Protein AF-A0A7X3KY46-F1 (afdb_monomer)

Solvent-accessible surface area (backbone atoms only — not comparable to full-atom values): 7165 Å² total; per-residue (Å²): 119,100,71,71,54,72,70,61,42,51,42,29,76,70,69,77,39,93,78,88,80,87,80,80,73,66,88,93,69,75,84,81,89,80,84,90,76,77,97,46,72,65,63,52,47,51,56,50,50,61,37,49,76,70,75,50,84,84,89,83,88,75,96,50,76,89,50,48,66,58,50,52,51,52,49,43,74,76,39,71,88,64,89,82,85,88,79,62,92,89,52,58,68,70,60,44,49,51,53,53,58,74,70,104

Radius of gyration: 18.98 Å; Cα contacts (8 Å, |Δi|>4): 33; chains: 1; bounding box: 44×39×41 Å

Sequence (104 aa):
TATPIPRTLQFSLMGARDLSVISTPPPNRYPIQTEVHTFSEEVIADAINFEMSRNGQVFLVNNRIANLPELKAMILRHIPDCRIAIGHGQMEPAELEQIIFGFV

Secondary structure (DSSP, 8-state):
--S--HHHHHHHHTTSS-------PPTT-PPPP-------HHHHHHHHHHHHTTT-------S-GGGHHHHHHHHHHH-TT-------TTS-HHHHHHHHHHH-

pLDDT: mean 87.45, std 12.75, range [54.34, 96.81]

Structure (mmCIF, N/CA/C/O backbone):
data_AF-A0A7X3KY46-F1
#
_entry.id   AF-A0A7X3KY46-F1
#
loop_
_atom_site.group_PDB
_atom_site.id
_atom_site.type_symbol
_atom_site.label_atom_id
_atom_site.label_alt_id
_atom_site.label_comp_id
_atom_site.label_asym_id
_atom_site.label_entity_id
_atom_site.label_seq_id
_atom_site.pdbx_PDB_ins_code
_atom_site.Cartn_x
_atom_site.Cartn_y
_atom_site.Cartn_z
_atom_site.occupancy
_atom_site.B_iso_or_equiv
_atom_site.auth_seq_id
_atom_site.auth_comp_id
_atom_site.auth_asym_id
_atom_site.auth_atom_id
_atom_site.pdbx_PDB_model_num
ATOM 1 N N . THR A 1 1 ? 19.349 -7.342 -11.318 1.00 54.34 1 THR A N 1
ATOM 2 C CA . THR A 1 1 ? 18.316 -6.380 -10.869 1.00 54.34 1 THR A CA 1
ATOM 3 C C . THR A 1 1 ? 16.973 -7.087 -10.879 1.00 54.34 1 THR A C 1
ATOM 5 O O . THR A 1 1 ? 16.845 -8.043 -11.632 1.00 54.34 1 THR A O 1
ATOM 8 N N . ALA A 1 2 ? 15.997 -6.676 -10.059 1.00 65.81 2 ALA A N 1
ATOM 9 C CA . ALA A 1 2 ? 14.688 -7.349 -10.015 1.00 65.81 2 ALA A CA 1
ATOM 10 C C . ALA A 1 2 ? 13.906 -7.194 -11.334 1.00 65.81 2 ALA A C 1
ATOM 12 O O . ALA A 1 2 ? 13.310 -8.151 -11.815 1.00 65.81 2 ALA A O 1
ATOM 13 N N . THR A 1 3 ? 14.015 -6.021 -11.964 1.00 73.81 3 THR A N 1
ATOM 14 C CA . THR A 1 3 ? 13.537 -5.768 -13.328 1.00 73.81 3 THR A CA 1
ATOM 15 C C . THR A 1 3 ? 14.706 -5.220 -14.151 1.00 73.81 3 THR A C 1
ATOM 17 O O . THR A 1 3 ? 15.310 -4.216 -13.758 1.00 73.81 3 THR A O 1
ATOM 20 N N . PRO A 1 4 ? 15.117 -5.868 -15.251 1.00 66.31 4 PRO A N 1
ATOM 21 C CA . PRO A 1 4 ? 16.115 -5.301 -16.151 1.00 66.31 4 PRO A CA 1
ATOM 22 C C . PRO A 1 4 ? 15.496 -4.142 -16.950 1.00 66.31 4 PRO A C 1
ATOM 24 O O . PRO A 1 4 ? 14.372 -4.236 -17.435 1.00 66.31 4 PRO A O 1
ATOM 27 N N . ILE A 1 5 ? 16.227 -3.034 -17.101 1.00 76.62 5 ILE A N 1
ATOM 28 C CA . ILE A 1 5 ? 15.778 -1.880 -17.899 1.00 76.62 5 ILE A CA 1
ATOM 29 C C . ILE A 1 5 ? 15.674 -2.323 -19.372 1.00 76.62 5 ILE A C 1
ATOM 31 O O . ILE A 1 5 ? 16.594 -3.008 -19.834 1.00 76.62 5 ILE A O 1
ATOM 35 N N . PRO A 1 6 ? 14.642 -1.922 -20.147 1.00 69.38 6 PRO A N 1
ATOM 36 C CA . PRO A 1 6 ? 14.372 -2.477 -21.482 1.00 69.38 6 PRO A CA 1
ATOM 37 C C . PRO A 1 6 ? 15.579 -2.477 -22.430 1.00 69.38 6 PRO A C 1
ATOM 39 O O . PRO A 1 6 ? 15.864 -3.472 -23.092 1.00 69.38 6 PRO A O 1
ATOM 42 N N . ARG A 1 7 ? 16.369 -1.397 -22.426 1.00 68.94 7 ARG A N 1
ATOM 43 C CA . ARG A 1 7 ? 17.587 -1.295 -23.243 1.00 68.94 7 ARG A CA 1
ATOM 44 C C . ARG A 1 7 ? 18.713 -2.212 -22.746 1.00 68.94 7 ARG A C 1
ATOM 46 O O . ARG A 1 7 ? 19.423 -2.798 -23.554 1.00 68.94 7 ARG A O 1
ATOM 53 N N . THR A 1 8 ? 18.871 -2.375 -21.430 1.00 61.09 8 THR A N 1
ATOM 54 C CA . THR A 1 8 ? 19.862 -3.307 -20.856 1.00 61.09 8 THR A CA 1
ATOM 55 C C . THR A 1 8 ? 19.467 -4.771 -21.054 1.00 61.09 8 THR A C 1
ATOM 57 O O . THR A 1 8 ? 20.346 -5.607 -21.246 1.00 61.09 8 THR A O 1
ATOM 60 N N . LEU A 1 9 ? 18.162 -5.071 -21.087 1.00 66.62 9 LEU A N 1
ATOM 61 C CA . LEU A 1 9 ? 17.639 -6.385 -21.459 1.00 66.62 9 LEU A CA 1
ATOM 62 C C . LEU A 1 9 ? 17.957 -6.689 -22.928 1.00 66.62 9 LEU A C 1
ATOM 64 O O . LEU A 1 9 ? 18.508 -7.744 -23.212 1.00 66.62 9 LEU A O 1
ATOM 68 N N . GLN A 1 10 ? 17.706 -5.746 -23.843 1.00 66.38 10 GLN A N 1
ATOM 69 C CA . GLN A 1 10 ? 18.015 -5.905 -25.268 1.00 66.38 10 GLN A CA 1
ATOM 70 C C . GLN A 1 10 ? 19.509 -6.159 -25.524 1.00 66.38 10 GLN A C 1
ATOM 72 O O . GLN A 1 10 ? 19.847 -7.101 -26.233 1.00 66.38 10 GLN A O 1
ATOM 77 N N . PHE A 1 11 ? 20.408 -5.374 -24.915 1.00 59.06 11 PHE A N 1
ATOM 78 C CA . PHE A 1 11 ? 21.858 -5.593 -25.042 1.00 59.06 11 PHE A CA 1
ATOM 79 C C . PHE A 1 11 ? 22.294 -6.965 -24.529 1.00 59.06 11 PHE A C 1
ATOM 81 O O . PHE A 1 11 ? 23.170 -7.599 -25.113 1.00 59.06 11 PHE A O 1
ATOM 88 N N . SER A 1 12 ? 21.667 -7.436 -23.456 1.00 59.66 12 SER A N 1
ATOM 89 C CA . SER A 1 12 ? 21.977 -8.748 -22.902 1.00 59.66 12 SER A CA 1
ATOM 90 C C . SER A 1 12 ? 21.416 -9.890 -23.763 1.00 59.66 12 SER A C 1
ATOM 92 O O . SER A 1 12 ? 22.097 -10.884 -23.979 1.00 59.66 12 SER A O 1
ATOM 94 N N . LEU A 1 13 ? 20.218 -9.726 -24.340 1.00 66.38 13 LEU A N 1
ATOM 95 C CA . LEU A 1 13 ? 19.618 -10.676 -25.290 1.00 66.38 13 LEU A CA 1
ATOM 96 C C . LEU A 1 13 ? 20.386 -10.754 -26.619 1.00 66.38 13 LEU A C 1
ATOM 98 O O . LEU A 1 13 ? 20.364 -11.787 -27.278 1.00 66.38 13 LEU A O 1
ATOM 102 N N . MET A 1 14 ? 21.090 -9.684 -26.999 1.00 71.88 14 MET A N 1
ATOM 103 C CA . MET A 1 14 ? 22.013 -9.663 -28.141 1.00 71.88 14 MET A CA 1
ATOM 104 C C . MET A 1 14 ? 23.388 -10.283 -27.818 1.00 71.88 14 MET A C 1
ATOM 106 O O . MET A 1 14 ? 24.293 -10.208 -28.645 1.00 71.88 14 MET A O 1
ATOM 110 N N . GLY A 1 15 ? 23.566 -10.871 -26.627 1.00 60.91 15 GLY A N 1
ATOM 111 C CA . GLY A 1 15 ? 24.809 -11.527 -26.209 1.00 60.91 15 GLY A CA 1
ATOM 112 C C . GLY A 1 15 ? 25.932 -10.570 -25.798 1.00 60.91 15 GLY A C 1
ATOM 113 O O . GLY A 1 15 ? 27.060 -11.007 -25.605 1.00 60.91 15 GLY A O 1
ATOM 114 N N . ALA A 1 16 ? 25.656 -9.268 -25.652 1.00 58.50 16 ALA A N 1
ATOM 115 C CA . ALA A 1 16 ? 26.669 -8.278 -25.271 1.00 58.50 16 ALA A CA 1
ATOM 116 C C . ALA A 1 16 ? 26.901 -8.195 -23.748 1.00 58.50 16 ALA A C 1
ATOM 118 O O . ALA A 1 16 ? 27.840 -7.531 -23.306 1.00 58.50 16 ALA A O 1
ATOM 119 N N . ARG A 1 17 ? 26.042 -8.832 -22.937 1.00 58.28 17 ARG A N 1
ATOM 120 C CA . ARG A 1 17 ? 26.186 -8.963 -21.478 1.00 58.28 17 ARG A CA 1
ATOM 121 C C . ARG A 1 17 ? 25.584 -10.274 -20.981 1.00 58.28 17 ARG A C 1
ATOM 123 O O . ARG A 1 17 ? 24.450 -10.590 -21.332 1.00 58.28 17 ARG A O 1
ATOM 130 N N . ASP A 1 18 ? 26.310 -10.964 -20.103 1.00 58.41 18 ASP A N 1
ATOM 131 C CA . ASP A 1 18 ? 25.813 -12.157 -19.419 1.00 58.41 18 ASP A CA 1
ATOM 132 C C . ASP A 1 18 ? 24.649 -11.813 -18.481 1.00 58.41 18 ASP A C 1
ATOM 134 O O . ASP A 1 18 ? 24.741 -10.929 -17.623 1.00 58.41 18 ASP A O 1
ATOM 138 N N . LEU A 1 19 ? 23.545 -12.543 -18.636 1.00 62.47 19 LEU A N 1
ATOM 139 C CA . LEU A 1 19 ? 22.403 -12.527 -17.729 1.00 62.47 19 LEU A CA 1
ATOM 140 C C . LEU A 1 19 ? 22.349 -13.855 -16.986 1.00 62.47 19 LEU A C 1
ATOM 142 O O . LEU A 1 19 ? 22.069 -14.893 -17.577 1.00 62.47 19 LEU A O 1
ATOM 146 N N . SER A 1 20 ? 22.538 -13.807 -15.672 1.00 60.81 20 SER A N 1
ATOM 147 C CA . SER A 1 20 ? 22.103 -14.890 -14.795 1.00 60.81 20 SER A CA 1
ATOM 148 C C . SER A 1 20 ? 20.714 -14.546 -14.268 1.00 60.81 20 SER A C 1
ATOM 150 O O . SER A 1 20 ? 20.536 -13.540 -13.573 1.00 60.81 20 SER A O 1
ATOM 152 N N . VAL A 1 21 ? 19.718 -15.348 -14.645 1.00 66.88 21 VAL A N 1
ATOM 153 C CA . VAL A 1 21 ? 18.340 -15.219 -14.162 1.00 66.88 21 VAL A CA 1
ATOM 154 C C . VAL A 1 21 ? 18.078 -16.360 -13.190 1.00 66.88 21 VAL A C 1
ATOM 156 O O . VAL A 1 21 ? 18.071 -17.526 -13.574 1.00 66.88 21 VAL A O 1
ATOM 159 N N . ILE A 1 22 ? 17.844 -16.025 -11.923 1.00 69.50 22 ILE A N 1
ATOM 160 C CA . ILE A 1 22 ? 17.340 -16.982 -10.936 1.00 69.50 22 ILE A CA 1
ATOM 161 C C . ILE A 1 22 ? 15.812 -16.911 -10.996 1.00 69.50 22 ILE A C 1
ATOM 163 O O . ILE A 1 22 ? 15.212 -15.971 -10.482 1.00 69.50 22 ILE A O 1
ATOM 167 N N . SER A 1 23 ? 15.189 -17.875 -11.676 1.00 71.75 23 SER A N 1
ATOM 168 C CA . SER A 1 23 ? 13.731 -17.912 -11.887 1.00 71.75 23 SER A CA 1
ATOM 169 C C . SER A 1 23 ? 12.975 -18.743 -10.852 1.00 71.75 23 SER A C 1
ATOM 171 O O . SER A 1 23 ? 11.751 -18.663 -10.794 1.00 71.75 23 SER A O 1
ATOM 173 N N . THR A 1 24 ? 13.675 -19.550 -10.050 1.00 81.31 24 THR A N 1
ATOM 174 C CA . THR A 1 24 ? 13.041 -20.452 -9.085 1.00 81.31 24 THR A CA 1
ATOM 175 C C . THR A 1 24 ? 12.5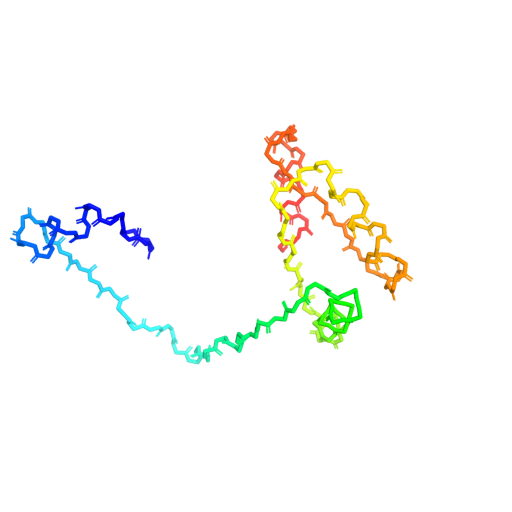19 -19.652 -7.890 1.00 81.31 24 THR A C 1
ATOM 177 O O . THR A 1 24 ? 13.325 -19.066 -7.161 1.00 81.31 24 THR A O 1
ATOM 180 N N . PRO A 1 25 ? 11.194 -19.598 -7.663 1.00 79.38 25 PRO A N 1
ATOM 181 C CA . PRO A 1 25 ? 10.659 -18.969 -6.467 1.00 79.38 25 PRO A CA 1
ATOM 182 C C . PRO A 1 25 ? 11.023 -19.799 -5.222 1.00 79.38 25 PRO A C 1
ATOM 184 O O . PRO A 1 25 ? 11.277 -21.001 -5.333 1.00 79.38 25 PRO A O 1
ATOM 187 N N . PRO A 1 26 ? 11.013 -19.194 -4.023 1.00 84.69 26 PRO A N 1
ATOM 188 C CA . PRO A 1 26 ? 11.113 -19.940 -2.775 1.00 84.69 26 PRO A CA 1
ATOM 189 C C . PRO A 1 26 ? 10.045 -21.045 -2.691 1.00 84.69 26 PRO A C 1
ATOM 191 O O . PRO A 1 26 ? 8.944 -20.870 -3.231 1.00 84.69 26 PRO A O 1
ATOM 194 N N . PRO A 1 27 ? 10.331 -22.166 -2.005 1.00 80.75 27 PRO A N 1
ATOM 195 C CA . PRO A 1 27 ? 9.332 -23.205 -1.781 1.00 80.75 27 PRO A CA 1
ATOM 196 C C . PRO A 1 27 ? 8.102 -22.621 -1.066 1.00 80.75 27 PRO A C 1
ATOM 198 O O . PRO A 1 27 ? 8.223 -21.697 -0.264 1.00 80.75 27 PRO A O 1
ATOM 201 N N . ASN A 1 28 ? 6.918 -23.166 -1.356 1.00 84.06 28 ASN A N 1
ATOM 202 C CA . ASN A 1 28 ? 5.622 -22.736 -0.806 1.00 84.06 28 ASN A CA 1
ATOM 203 C C . ASN A 1 28 ? 5.151 -21.321 -1.204 1.00 84.06 28 ASN A C 1
ATOM 205 O O . ASN A 1 28 ? 4.236 -20.784 -0.581 1.00 84.06 28 ASN A O 1
ATOM 209 N N . ARG A 1 29 ? 5.717 -20.714 -2.257 1.00 87.81 29 ARG A N 1
ATOM 210 C CA . ARG A 1 29 ? 5.184 -19.470 -2.830 1.00 87.81 29 ARG A CA 1
ATOM 211 C C . ARG A 1 29 ? 4.060 -19.762 -3.827 1.00 87.81 29 ARG A C 1
ATOM 213 O O . ARG A 1 29 ? 4.315 -20.276 -4.914 1.00 87.81 29 ARG A O 1
ATOM 220 N N . TYR A 1 30 ? 2.838 -19.368 -3.483 1.00 86.88 30 TYR A N 1
ATOM 221 C CA . TYR A 1 30 ? 1.702 -19.361 -4.407 1.00 86.88 30 TYR A CA 1
ATOM 222 C C . TYR A 1 30 ? 1.677 -18.064 -5.235 1.00 86.88 30 TYR A C 1
ATOM 224 O O . TYR A 1 30 ? 2.176 -17.031 -4.773 1.00 86.88 30 TYR A O 1
ATOM 232 N N . PRO A 1 31 ? 1.139 -18.092 -6.468 1.00 88.25 31 PRO A N 1
ATOM 233 C CA . PRO A 1 31 ? 0.939 -16.878 -7.251 1.00 88.25 31 PRO A CA 1
ATOM 234 C C . PRO A 1 31 ? -0.042 -15.929 -6.550 1.00 88.25 31 PRO A C 1
ATOM 236 O O . PRO A 1 31 ? -0.973 -16.365 -5.876 1.00 88.25 31 PRO A O 1
ATOM 239 N N . ILE A 1 32 ? 0.164 -14.624 -6.730 1.00 90.69 32 ILE A N 1
ATOM 240 C CA . ILE A 1 32 ? -0.740 -13.594 -6.209 1.00 90.69 32 ILE A CA 1
ATOM 241 C C . ILE A 1 32 ? -1.974 -13.533 -7.116 1.00 90.69 32 ILE A C 1
ATOM 243 O O . ILE A 1 32 ? -1.839 -13.385 -8.333 1.00 90.69 32 ILE A O 1
ATOM 247 N N . GLN A 1 33 ? -3.169 -13.610 -6.531 1.00 92.62 33 GLN A N 1
ATOM 248 C CA . GLN A 1 33 ? -4.415 -13.346 -7.248 1.00 92.62 33 GLN A CA 1
ATOM 249 C C .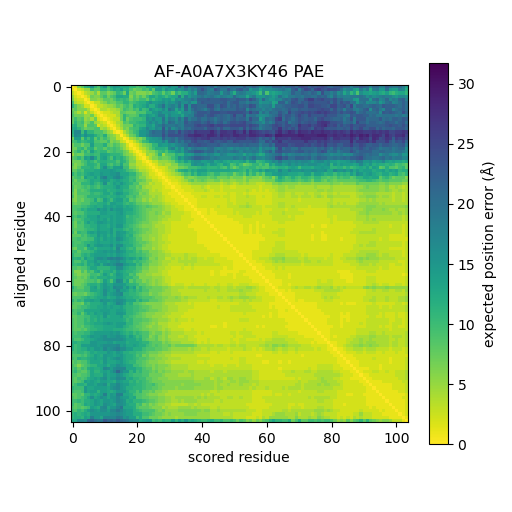 GLN A 1 33 ? -4.490 -11.854 -7.590 1.00 92.62 33 GLN A C 1
ATOM 251 O O . GLN A 1 33 ? -4.441 -11.006 -6.705 1.00 92.62 33 GLN A O 1
ATOM 256 N N . THR A 1 34 ? -4.552 -11.540 -8.884 1.00 95.00 34 THR A N 1
ATOM 257 C CA . THR A 1 34 ? -4.590 -10.162 -9.390 1.00 95.00 34 THR A CA 1
ATOM 258 C C . THR A 1 34 ? -5.923 -9.916 -10.071 1.00 95.00 34 THR A C 1
ATOM 260 O O . THR A 1 34 ? -6.309 -10.674 -10.959 1.00 95.00 34 THR A O 1
ATOM 263 N N . GLU A 1 35 ? -6.593 -8.838 -9.684 1.00 94.44 35 GLU A N 1
ATOM 264 C CA . GLU A 1 35 ? -7.880 -8.434 -10.241 1.00 94.44 35 GLU A CA 1
ATOM 265 C C . GLU A 1 35 ? -7.814 -6.990 -10.736 1.00 94.44 35 GLU A C 1
ATOM 267 O O . GLU A 1 35 ? -7.051 -6.173 -10.216 1.00 94.44 35 GLU A O 1
ATOM 272 N N . VAL A 1 36 ? -8.606 -6.681 -11.762 1.00 96.12 36 VAL A N 1
ATOM 273 C CA . VAL A 1 36 ? -8.683 -5.342 -12.351 1.00 96.12 36 VAL A CA 1
ATOM 274 C C . VAL A 1 36 ? -10.113 -4.852 -12.223 1.00 96.12 36 VAL A C 1
ATOM 276 O O . VAL A 1 36 ? -11.023 -5.418 -12.822 1.00 96.12 36 VAL A O 1
ATOM 279 N N . HIS A 1 37 ? -10.282 -3.775 -11.466 1.00 95.56 37 HIS A N 1
ATOM 280 C CA . HIS A 1 37 ? -11.570 -3.148 -11.198 1.00 95.56 37 HIS A CA 1
ATOM 281 C C . HIS A 1 37 ? -11.518 -1.669 -11.574 1.00 95.56 37 HIS A C 1
ATOM 283 O O . HIS A 1 37 ? -10.456 -1.041 -11.553 1.00 95.56 37 HIS A O 1
ATOM 289 N N . THR A 1 38 ? -12.671 -1.088 -11.901 1.00 96.31 38 THR A N 1
ATOM 290 C CA . THR A 1 38 ? -12.814 0.372 -11.896 1.00 96.31 38 THR A CA 1
ATOM 291 C C . THR A 1 38 ? -12.744 0.884 -10.461 1.00 96.31 38 THR A C 1
ATOM 293 O O . THR A 1 38 ? -13.047 0.148 -9.524 1.00 96.31 38 THR A O 1
ATOM 296 N N . PHE A 1 39 ? -12.377 2.153 -10.275 1.00 93.81 39 PHE A N 1
ATOM 297 C CA . PHE A 1 39 ? -12.362 2.745 -8.940 1.00 93.81 39 PHE A CA 1
ATOM 298 C C . PHE A 1 39 ? -13.753 2.653 -8.295 1.00 93.81 39 PHE A C 1
ATOM 300 O O . PHE A 1 39 ? -14.725 3.181 -8.832 1.00 93.81 39 PHE A O 1
ATOM 307 N N . SER A 1 40 ? -13.827 1.974 -7.153 1.00 95.88 40 SER A N 1
ATOM 308 C CA . SER A 1 40 ? -15.027 1.823 -6.337 1.00 95.88 40 SER A CA 1
ATOM 309 C C . SER A 1 40 ? -14.612 1.805 -4.872 1.00 95.88 40 SER A C 1
ATOM 311 O O . SER A 1 40 ? -13.761 1.004 -4.483 1.00 95.88 40 SER A O 1
ATOM 313 N N . GLU A 1 41 ? -15.199 2.694 -4.067 1.00 95.19 41 GLU A N 1
ATOM 314 C CA . GLU A 1 41 ? -14.923 2.748 -2.627 1.00 95.19 41 GLU A CA 1
ATOM 315 C C . GLU A 1 41 ? -15.327 1.439 -1.933 1.00 95.19 41 GLU A C 1
ATOM 317 O O . GLU A 1 41 ? -14.600 0.972 -1.063 1.00 95.19 41 GLU A O 1
ATOM 322 N N . GLU A 1 42 ? -16.425 0.812 -2.370 1.00 95.50 42 GLU A N 1
ATOM 323 C CA . GLU A 1 42 ? -16.927 -0.456 -1.822 1.00 95.50 42 GLU A CA 1
ATOM 324 C C . GLU A 1 42 ? -15.926 -1.596 -2.041 1.00 95.50 42 GLU A C 1
ATOM 326 O O . GLU A 1 42 ? -15.546 -2.278 -1.096 1.00 95.50 42 GLU A O 1
ATOM 331 N N . VAL A 1 43 ? -15.404 -1.739 -3.267 1.00 96.38 43 VAL A N 1
ATOM 332 C CA . VAL A 1 43 ? -14.416 -2.785 -3.597 1.00 96.38 43 VAL A CA 1
ATOM 333 C C . VAL A 1 43 ? -13.127 -2.600 -2.794 1.00 96.38 43 VAL A C 1
ATOM 335 O O . VAL A 1 43 ? -12.537 -3.569 -2.319 1.00 96.38 43 VAL A O 1
ATOM 338 N N . ILE A 1 44 ? -12.683 -1.351 -2.626 1.00 96.12 44 ILE A N 1
ATOM 339 C CA . ILE A 1 44 ? -11.494 -1.035 -1.828 1.00 96.12 44 ILE A CA 1
ATOM 340 C C . ILE A 1 44 ? -11.744 -1.368 -0.352 1.00 96.12 44 ILE A C 1
ATOM 342 O O . ILE A 1 44 ? -10.884 -1.977 0.285 1.00 96.12 44 ILE A O 1
ATOM 346 N N . ALA A 1 45 ? -12.905 -0.994 0.189 1.00 96.06 45 ALA A N 1
ATOM 347 C CA . ALA A 1 45 ? -13.256 -1.262 1.577 1.00 96.06 45 ALA A CA 1
ATOM 348 C C . ALA A 1 45 ? -13.355 -2.768 1.862 1.00 96.06 45 ALA A C 1
ATOM 350 O O . ALA A 1 45 ? -12.795 -3.239 2.852 1.00 96.06 45 ALA A O 1
ATOM 351 N N . ASP A 1 46 ? -13.988 -3.537 0.976 1.00 95.81 46 ASP A N 1
ATOM 352 C CA . ASP A 1 46 ? -14.089 -4.994 1.095 1.00 95.81 46 ASP A CA 1
ATOM 353 C C . ASP A 1 46 ? -12.709 -5.660 1.066 1.00 95.81 46 ASP A C 1
ATOM 355 O O . ASP A 1 46 ? -12.409 -6.507 1.911 1.00 95.81 46 ASP A O 1
ATOM 359 N N . ALA A 1 47 ? -11.832 -5.231 0.153 1.00 96.31 47 ALA A N 1
ATOM 360 C CA . ALA A 1 47 ? -10.463 -5.732 0.075 1.00 96.31 47 ALA A CA 1
ATOM 361 C C . ALA A 1 47 ? -9.662 -5.436 1.355 1.00 96.31 47 ALA A C 1
ATOM 363 O O . ALA A 1 47 ? -8.942 -6.306 1.850 1.00 96.31 47 ALA A O 1
ATOM 364 N N . ILE A 1 48 ? -9.805 -4.232 1.923 1.00 96.56 48 ILE A N 1
ATOM 365 C CA . ILE A 1 48 ? -9.136 -3.867 3.178 1.00 96.56 48 ILE A CA 1
ATOM 366 C C . ILE A 1 48 ? -9.690 -4.687 4.347 1.00 96.56 48 ILE A C 1
ATOM 368 O O . ILE A 1 48 ? -8.909 -5.238 5.121 1.00 96.56 48 ILE A O 1
ATOM 372 N N . ASN A 1 49 ? -11.014 -4.813 4.467 1.00 95.75 49 ASN A N 1
ATOM 373 C CA . ASN A 1 49 ? -11.650 -5.596 5.529 1.00 95.75 49 ASN A CA 1
ATOM 374 C C . ASN A 1 49 ? -11.237 -7.071 5.480 1.00 95.75 49 ASN A C 1
ATOM 376 O O . ASN A 1 49 ? -10.933 -7.660 6.517 1.00 95.75 49 ASN A O 1
ATOM 380 N N . PHE A 1 50 ? -11.174 -7.655 4.284 1.00 95.50 50 PHE A N 1
ATOM 381 C CA . PHE A 1 50 ? -10.730 -9.031 4.080 1.00 95.50 50 PHE A CA 1
ATOM 382 C C . PHE A 1 50 ? -9.282 -9.266 4.528 1.00 95.50 50 PHE A C 1
ATOM 384 O O . PHE A 1 50 ? -8.969 -10.300 5.124 1.00 95.50 50 PHE A O 1
ATOM 391 N N . GLU A 1 51 ? -8.389 -8.311 4.269 1.00 96.12 51 GLU A N 1
ATOM 392 C CA . GLU A 1 51 ? -6.998 -8.418 4.706 1.00 96.12 51 GLU A CA 1
ATOM 393 C C . GLU A 1 51 ? -6.855 -8.129 6.212 1.00 96.12 51 GLU A C 1
ATOM 395 O O . GLU A 1 51 ? -6.095 -8.794 6.915 1.00 96.12 51 GLU A O 1
ATOM 400 N N . MET A 1 52 ? -7.651 -7.213 6.764 1.00 94.31 52 MET A N 1
ATOM 401 C CA . MET A 1 52 ? -7.689 -6.961 8.207 1.00 94.31 52 MET A CA 1
ATOM 402 C C . MET A 1 52 ? -8.247 -8.149 9.003 1.00 94.31 52 MET A C 1
ATOM 404 O O . MET A 1 52 ? -7.735 -8.446 10.083 1.00 94.31 52 MET A O 1
ATOM 408 N N . SER A 1 53 ? -9.240 -8.879 8.477 1.00 95.62 53 SER A N 1
ATOM 409 C CA . SER A 1 53 ? -9.853 -10.028 9.168 1.00 95.62 53 SER A CA 1
ATOM 410 C C . SER A 1 53 ? -8.897 -11.208 9.362 1.00 95.62 53 SER A C 1
ATOM 412 O O . SER A 1 53 ? -9.181 -12.113 10.142 1.00 95.62 53 SER A O 1
ATOM 414 N N . ARG A 1 54 ? -7.771 -11.216 8.643 1.00 95.75 54 ARG A N 1
ATOM 415 C CA . ARG A 1 54 ? -6.673 -12.185 8.785 1.00 95.75 54 ARG A CA 1
ATOM 416 C C . ARG A 1 54 ? -5.434 -11.590 9.458 1.00 95.75 54 ARG A C 1
ATOM 418 O O . ARG A 1 54 ? -4.358 -12.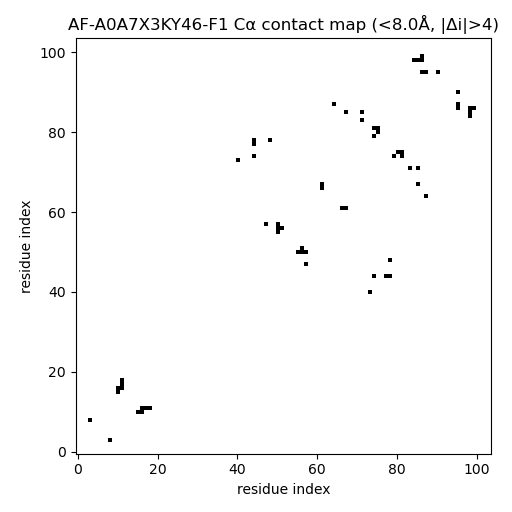173 9.359 1.00 95.75 54 ARG A O 1
ATOM 425 N N . ASN A 1 55 ? -5.579 -10.429 10.103 1.00 93.81 55 ASN A N 1
ATOM 426 C CA . ASN A 1 55 ? -4.491 -9.671 10.727 1.00 93.81 55 ASN A CA 1
ATOM 427 C C . ASN A 1 55 ? -3.364 -9.295 9.747 1.00 93.81 55 ASN A C 1
ATOM 429 O O . ASN A 1 55 ? -2.206 -9.176 10.147 1.00 93.81 55 ASN A O 1
ATOM 433 N N . GLY A 1 56 ? -3.706 -9.125 8.470 1.00 94.38 56 GLY A N 1
ATOM 434 C CA . GLY A 1 56 ? -2.787 -8.721 7.419 1.00 94.38 56 GLY A CA 1
ATOM 435 C C . GLY A 1 56 ? -2.595 -7.208 7.340 1.00 94.38 56 GLY A C 1
ATOM 436 O O . GLY A 1 56 ? -3.123 -6.429 8.138 1.00 94.38 56 GLY A O 1
ATOM 437 N N . GLN A 1 57 ? -1.814 -6.796 6.346 1.00 95.19 57 GLN A N 1
ATOM 438 C CA . GLN A 1 57 ? -1.443 -5.407 6.096 1.00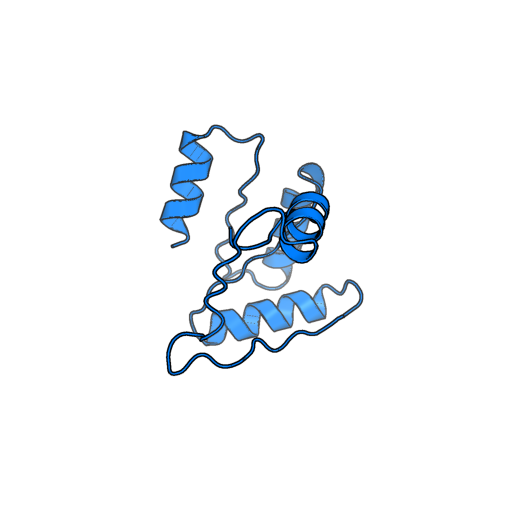 95.19 57 GLN A CA 1
ATOM 439 C C . GLN A 1 57 ? -1.743 -5.046 4.645 1.00 95.19 57 GLN A C 1
ATOM 441 O O . GLN A 1 57 ? -1.542 -5.857 3.742 1.00 95.19 57 GLN A O 1
ATOM 446 N N . VAL A 1 58 ? -2.196 -3.813 4.412 1.00 96.25 58 VAL A N 1
ATOM 447 C CA . VAL A 1 58 ? -2.613 -3.358 3.082 1.00 96.25 58 VAL A CA 1
ATOM 448 C C . VAL A 1 58 ? -1.732 -2.213 2.612 1.00 96.25 58 VAL A C 1
ATOM 450 O O . VAL A 1 58 ? -1.576 -1.207 3.303 1.00 96.25 58 VAL A O 1
ATOM 453 N N . PHE A 1 59 ? -1.211 -2.342 1.394 1.00 96.12 59 PHE A N 1
ATOM 454 C CA . PHE A 1 59 ? -0.593 -1.239 0.670 1.00 96.12 59 PHE A CA 1
ATOM 455 C C . PHE A 1 59 ? -1.601 -0.624 -0.293 1.00 96.12 59 PHE A C 1
ATOM 457 O O . PHE A 1 59 ? -2.175 -1.322 -1.128 1.00 96.12 59 PHE A O 1
ATOM 464 N N . LEU A 1 60 ? -1.769 0.696 -0.218 1.00 95.31 60 LEU A N 1
ATOM 465 C CA . LEU A 1 60 ? -2.609 1.449 -1.139 1.00 95.31 60 LEU A CA 1
ATOM 466 C C . LEU A 1 60 ? -1.791 2.576 -1.769 1.00 95.31 60 LEU A C 1
ATOM 468 O O . LEU A 1 60 ? -1.301 3.472 -1.085 1.00 95.31 60 LEU A O 1
ATOM 472 N N . VAL A 1 61 ? -1.603 2.497 -3.086 1.00 95.69 61 VAL A N 1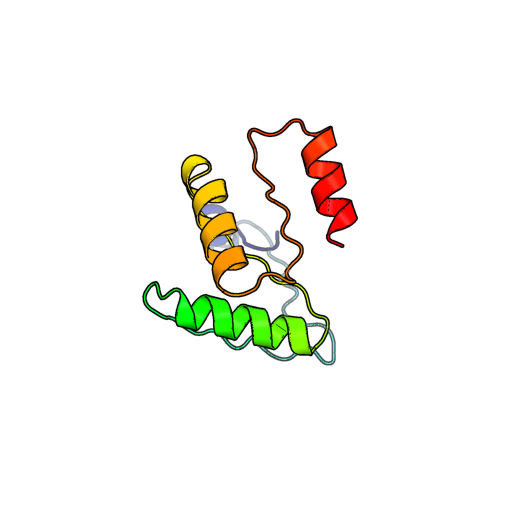
ATOM 473 C CA . VAL A 1 61 ? -0.709 3.391 -3.829 1.00 95.69 61 VAL A CA 1
ATOM 474 C C . VAL A 1 61 ? -1.530 4.429 -4.572 1.00 95.69 61 VAL A C 1
ATOM 476 O O . VAL A 1 61 ? -2.427 4.091 -5.340 1.00 95.69 61 VAL A O 1
ATOM 479 N N . ASN A 1 62 ? -1.172 5.697 -4.393 1.00 94.69 62 ASN A N 1
ATOM 480 C CA . ASN A 1 62 ? -1.738 6.793 -5.157 1.00 94.69 62 ASN A CA 1
ATOM 481 C C . ASN A 1 62 ? -0.627 7.663 -5.749 1.00 94.69 62 ASN A C 1
ATOM 483 O O . ASN A 1 62 ? 0.368 7.965 -5.093 1.00 94.69 62 ASN A O 1
ATOM 487 N N . ASN A 1 63 ? -0.801 8.085 -6.999 1.00 92.81 63 ASN A N 1
ATOM 488 C CA . ASN A 1 63 ? 0.210 8.833 -7.748 1.00 92.81 63 ASN A CA 1
ATOM 489 C C . ASN A 1 63 ? 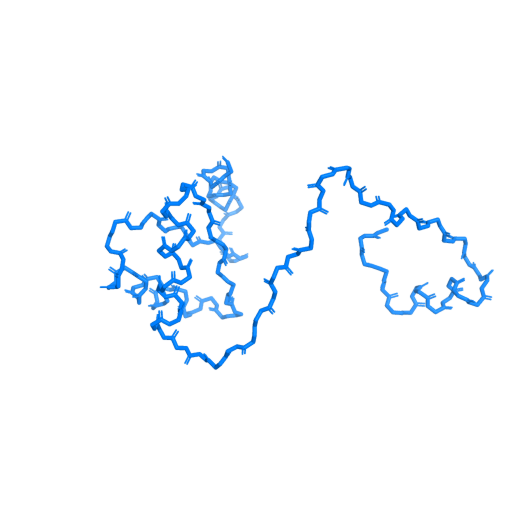0.266 10.329 -7.394 1.00 92.81 63 ASN A C 1
ATOM 491 O O . ASN A 1 63 ? 1.209 11.013 -7.790 1.00 92.81 63 ASN A O 1
ATOM 495 N N . ARG A 1 64 ? -0.735 10.857 -6.677 1.00 95.19 64 ARG A N 1
ATOM 496 C CA . ARG A 1 64 ? -0.829 12.276 -6.308 1.00 95.19 64 ARG A CA 1
ATOM 497 C C . ARG A 1 64 ? -0.815 12.456 -4.797 1.00 95.19 64 ARG A C 1
ATOM 499 O O . ARG A 1 64 ? -1.749 12.055 -4.109 1.00 95.19 64 ARG A O 1
ATOM 506 N N . I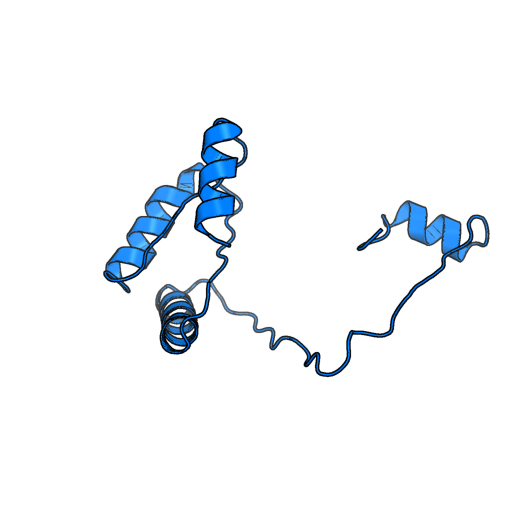LE A 1 65 ? 0.208 13.144 -4.294 1.00 95.75 65 ILE A N 1
ATOM 507 C CA . ILE A 1 65 ? 0.357 13.435 -2.859 1.00 95.75 65 ILE A CA 1
ATOM 508 C C . ILE A 1 65 ? -0.850 14.217 -2.323 1.00 95.75 65 ILE A C 1
ATOM 510 O O . ILE A 1 65 ? -1.382 13.881 -1.269 1.00 95.75 65 ILE A O 1
ATOM 514 N N . ALA A 1 66 ? -1.342 15.191 -3.096 1.00 95.81 66 ALA A N 1
ATOM 515 C CA . ALA A 1 66 ? -2.473 16.041 -2.718 1.00 95.81 66 ALA A CA 1
ATOM 516 C C . ALA A 1 66 ? -3.765 15.265 -2.394 1.00 95.81 66 ALA A C 1
ATOM 518 O O . ALA A 1 66 ? -4.581 15.743 -1.614 1.00 95.81 66 ALA A O 1
ATOM 519 N N . ASN A 1 67 ? -3.945 14.068 -2.959 1.00 95.94 67 ASN A N 1
ATOM 520 C CA . ASN A 1 67 ? -5.143 13.249 -2.771 1.00 95.94 67 ASN A CA 1
ATOM 521 C C . ASN A 1 67 ? -5.030 12.278 -1.579 1.00 95.94 67 ASN A C 1
ATOM 523 O O . ASN A 1 67 ? -6.023 11.663 -1.202 1.00 95.94 67 ASN A O 1
ATOM 527 N N . LEU A 1 68 ? -3.845 12.108 -0.977 1.00 96.31 68 LEU A N 1
ATOM 528 C CA . LEU A 1 68 ? -3.643 11.148 0.119 1.00 96.31 68 LEU A CA 1
ATOM 529 C C . LEU A 1 68 ? -4.510 11.440 1.360 1.00 96.31 68 LEU A C 1
ATOM 531 O O . LEU A 1 68 ? -5.060 10.485 1.913 1.00 96.31 68 LEU A O 1
ATOM 535 N N . PRO A 1 69 ? -4.700 12.704 1.797 1.00 96.00 69 PRO A N 1
ATOM 536 C CA . PRO A 1 69 ? -5.573 12.999 2.935 1.00 96.00 69 PRO A CA 1
ATOM 537 C C . PRO A 1 69 ? -7.040 12.636 2.674 1.00 96.00 69 PRO A C 1
ATOM 539 O O . PRO A 1 69 ? -7.695 12.064 3.543 1.00 96.00 69 PRO A O 1
ATOM 542 N N . GLU A 1 70 ? -7.541 12.922 1.470 1.00 95.75 70 GLU A N 1
ATOM 543 C CA . GLU A 1 70 ? -8.906 12.581 1.051 1.00 95.75 70 GLU A CA 1
ATOM 544 C C . GLU A 1 70 ? -9.103 11.064 0.997 1.00 95.75 70 GLU A C 1
ATOM 546 O O . GLU A 1 70 ? -10.093 10.538 1.501 1.00 95.75 70 GLU A O 1
ATOM 551 N N . LEU A 1 71 ? -8.116 10.346 0.465 1.00 95.75 71 LEU A N 1
ATOM 552 C CA . LEU A 1 71 ? -8.128 8.891 0.382 1.00 95.75 71 LEU A CA 1
ATOM 553 C C . LEU A 1 71 ? -8.115 8.238 1.769 1.00 95.75 71 LEU A C 1
ATOM 555 O O . LEU A 1 71 ? -8.884 7.315 2.025 1.00 95.75 71 LEU A O 1
ATOM 559 N N . LYS A 1 72 ? -7.308 8.762 2.700 1.00 96.38 72 LYS A N 1
ATOM 560 C CA . LYS A 1 72 ? -7.336 8.347 4.109 1.00 96.38 72 LYS A CA 1
ATOM 561 C C . LYS A 1 72 ? -8.706 8.594 4.739 1.00 96.38 72 LYS A C 1
ATOM 563 O O . LYS A 1 72 ? -9.218 7.718 5.430 1.00 96.38 72 LYS A O 1
ATOM 568 N N . ALA A 1 73 ? -9.304 9.762 4.504 1.00 96.12 73 ALA A N 1
ATOM 569 C CA . ALA A 1 73 ? -10.636 10.074 5.015 1.00 96.12 73 ALA A CA 1
ATOM 570 C C . ALA A 1 73 ? -11.707 9.146 4.420 1.00 96.12 73 ALA A C 1
ATOM 572 O O . ALA A 1 73 ? -12.598 8.708 5.140 1.00 96.12 73 ALA A O 1
ATOM 573 N N . MET A 1 74 ? -11.608 8.801 3.133 1.00 95.88 74 MET A N 1
ATOM 574 C CA . MET A 1 74 ? -12.475 7.812 2.491 1.00 95.88 74 MET A CA 1
ATOM 575 C C . MET A 1 74 ? -12.389 6.459 3.198 1.00 95.88 74 MET A C 1
ATOM 577 O O . MET A 1 74 ? -13.421 5.943 3.615 1.00 95.88 74 MET A O 1
ATOM 581 N N . ILE A 1 75 ? -11.182 5.942 3.433 1.00 95.94 75 ILE A N 1
ATOM 582 C CA . ILE A 1 75 ? -11.011 4.646 4.101 1.00 95.94 75 ILE A CA 1
ATOM 58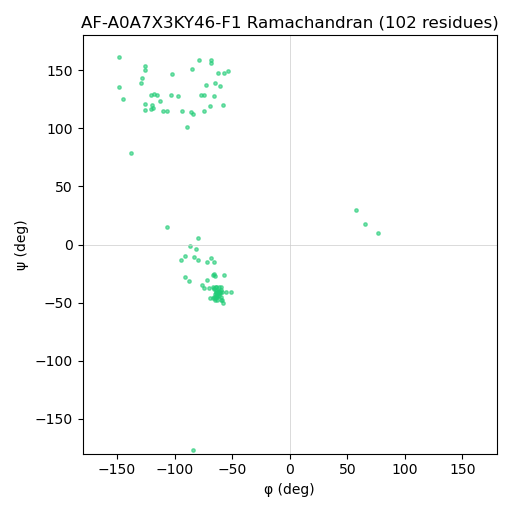3 C C . ILE A 1 75 ? -11.565 4.690 5.531 1.00 95.94 75 ILE A C 1
ATOM 585 O O . ILE A 1 75 ? -12.306 3.794 5.913 1.00 95.94 75 ILE A O 1
ATOM 589 N N . LEU A 1 76 ? -11.281 5.743 6.307 1.00 96.00 76 LEU A N 1
ATOM 590 C CA . LEU A 1 76 ? -11.775 5.868 7.688 1.00 96.00 76 LEU A CA 1
ATOM 591 C C . LEU A 1 76 ? -13.301 6.000 7.784 1.00 96.00 76 LEU A C 1
ATOM 593 O O . LEU A 1 76 ? -13.872 5.618 8.802 1.00 96.00 76 LEU A O 1
ATOM 597 N N . ARG A 1 77 ? -13.971 6.527 6.748 1.00 96.00 77 ARG A N 1
ATOM 598 C CA . ARG A 1 77 ? -15.443 6.553 6.691 1.00 96.00 77 ARG A CA 1
ATOM 599 C C . ARG A 1 77 ? -16.033 5.147 6.595 1.00 96.00 77 ARG A C 1
ATOM 601 O O . ARG A 1 77 ? -17.070 4.900 7.200 1.00 96.00 77 ARG A O 1
ATOM 608 N N . HIS A 1 78 ? -15.384 4.254 5.849 1.00 95.06 78 HIS A N 1
ATOM 609 C CA . HIS A 1 78 ? -15.840 2.872 5.659 1.00 95.06 78 HIS A CA 1
ATOM 610 C C . HIS A 1 78 ? -15.320 1.920 6.744 1.00 95.06 78 HIS A C 1
ATOM 612 O O . HIS A 1 78 ? -15.996 0.958 7.092 1.00 95.06 78 HIS A O 1
ATOM 618 N N . ILE A 1 79 ? -14.126 2.183 7.284 1.00 94.94 79 ILE A N 1
ATOM 619 C CA . ILE A 1 79 ? -13.399 1.295 8.201 1.00 94.94 79 ILE A CA 1
ATOM 620 C C . ILE A 1 79 ? -12.775 2.134 9.332 1.00 94.94 79 ILE A C 1
ATOM 622 O O . ILE A 1 79 ? -11.577 2.439 9.302 1.00 94.94 79 ILE A O 1
ATOM 626 N N . PRO A 1 80 ? -13.568 2.538 10.339 1.00 93.44 80 PRO A N 1
ATOM 627 C CA . PRO A 1 80 ? -13.112 3.449 11.392 1.00 93.44 80 PRO A CA 1
ATOM 628 C C . PRO A 1 80 ? -12.018 2.852 12.290 1.00 93.44 80 PRO A C 1
ATOM 630 O O . PRO A 1 80 ? -11.200 3.593 12.830 1.00 93.44 80 PRO A O 1
ATOM 633 N N . ASP A 1 81 ? -11.959 1.523 12.405 1.00 91.19 81 ASP A N 1
ATOM 634 C CA . ASP A 1 81 ? -10.974 0.813 13.232 1.00 91.19 81 ASP A CA 1
ATOM 635 C C . ASP A 1 81 ? -9.602 0.654 12.543 1.00 91.19 81 ASP A C 1
ATOM 637 O O . ASP A 1 81 ? -8.647 0.133 13.129 1.00 91.19 81 ASP A O 1
ATOM 641 N N . CYS A 1 82 ? -9.473 1.091 11.285 1.00 93.44 82 CYS A N 1
ATOM 642 C CA . CYS A 1 82 ? -8.238 0.960 10.525 1.00 93.44 82 CYS A CA 1
ATOM 643 C C . CYS A 1 82 ? -7.173 1.967 10.992 1.00 93.44 82 CYS A C 1
ATOM 645 O O . CYS A 1 82 ? -7.388 3.181 11.017 1.00 93.44 82 CYS A O 1
ATOM 647 N N . ARG A 1 83 ? -5.965 1.474 11.292 1.00 94.19 83 ARG A N 1
ATOM 648 C CA . ARG A 1 83 ? -4.791 2.329 11.524 1.00 94.19 83 ARG A CA 1
ATOM 649 C C . ARG A 1 83 ? -4.118 2.639 10.192 1.00 94.19 83 ARG A C 1
ATOM 651 O O . ARG A 1 83 ? -3.559 1.748 9.563 1.00 94.19 83 ARG A O 1
ATOM 658 N N . ILE A 1 84 ? -4.143 3.910 9.792 1.00 95.69 84 ILE A N 1
ATOM 659 C CA . ILE A 1 84 ? -3.640 4.357 8.486 1.00 95.69 84 ILE A CA 1
ATOM 660 C C . ILE A 1 84 ? -2.508 5.368 8.657 1.00 95.69 84 ILE A C 1
ATOM 662 O O . ILE A 1 84 ? -2.712 6.470 9.189 1.00 95.69 84 ILE A O 1
ATOM 666 N N . ALA A 1 85 ? -1.342 5.018 8.119 1.00 95.75 85 ALA A N 1
ATOM 667 C CA . ALA A 1 85 ? -0.216 5.922 7.927 1.00 95.75 85 ALA A CA 1
ATOM 668 C C . ALA A 1 85 ? -0.126 6.361 6.457 1.00 95.75 85 ALA A C 1
ATOM 670 O O . ALA A 1 85 ? -0.470 5.606 5.550 1.00 95.75 85 ALA A O 1
ATOM 671 N N . ILE A 1 86 ? 0.324 7.594 6.223 1.00 96.44 86 ILE A N 1
ATOM 672 C CA . ILE A 1 86 ? 0.580 8.133 4.883 1.00 96.44 86 ILE A CA 1
ATOM 673 C C . ILE A 1 86 ? 2.086 8.338 4.770 1.00 96.44 86 ILE A C 1
ATOM 675 O O . ILE A 1 86 ? 2.642 9.068 5.578 1.00 96.44 86 ILE A O 1
ATOM 679 N N . GLY A 1 87 ? 2.724 7.728 3.771 1.00 95.19 87 GLY A N 1
ATOM 680 C CA . GLY A 1 87 ? 4.136 7.944 3.455 1.00 95.19 87 GLY A CA 1
ATOM 681 C C . GLY A 1 87 ? 4.301 8.468 2.030 1.00 95.19 87 GLY A C 1
ATOM 682 O O . GLY A 1 87 ? 3.765 7.873 1.094 1.00 95.19 87 GLY A O 1
ATOM 683 N N . HIS A 1 88 ? 5.032 9.570 1.840 1.00 95.44 88 HIS A N 1
ATOM 684 C CA . HIS A 1 88 ? 5.349 10.095 0.509 1.00 95.44 88 HIS A CA 1
ATOM 685 C C . HIS A 1 88 ? 6.711 10.797 0.443 1.00 95.44 88 HIS A C 1
ATOM 687 O O . HIS A 1 88 ? 7.242 11.264 1.443 1.00 95.44 88 HIS A O 1
ATOM 693 N N . GLY A 1 89 ? 7.253 10.954 -0.769 1.00 92.75 89 GLY A N 1
ATOM 694 C CA . GLY A 1 89 ? 8.620 11.454 -0.983 1.00 92.75 89 GLY A CA 1
ATOM 695 C C . GLY A 1 89 ? 8.882 12.927 -0.635 1.00 92.75 89 GLY A C 1
ATOM 696 O O . GLY A 1 89 ? 10.036 13.327 -0.608 1.00 92.75 89 GLY A O 1
ATOM 697 N N . GLN A 1 90 ? 7.845 13.736 -0.390 1.00 94.06 90 GLN A N 1
ATOM 698 C CA . GLN A 1 90 ? 8.002 15.112 0.122 1.00 94.06 90 GLN A CA 1
ATOM 699 C C . GLN A 1 90 ? 8.086 15.206 1.660 1.00 94.06 90 GLN A C 1
ATOM 701 O O . GLN A 1 90 ? 8.175 16.312 2.178 1.00 94.06 90 GLN A O 1
ATOM 706 N N . MET A 1 91 ? 7.996 14.087 2.389 1.00 95.56 91 MET A N 1
ATOM 707 C CA . MET A 1 91 ? 8.142 14.082 3.851 1.00 95.56 91 MET A CA 1
ATOM 708 C C . MET A 1 91 ? 9.614 14.159 4.243 1.00 95.56 91 MET A C 1
ATOM 710 O O . MET A 1 91 ? 10.491 13.773 3.465 1.00 95.56 91 MET A O 1
ATOM 714 N N . GLU A 1 92 ? 9.876 14.591 5.473 1.00 96.81 92 GLU A N 1
ATOM 715 C CA . GLU A 1 92 ? 11.220 14.510 6.031 1.00 96.81 92 GLU A CA 1
ATOM 716 C C . GLU A 1 92 ? 11.674 13.039 6.095 1.00 96.81 92 GLU A C 1
ATOM 718 O O . GLU A 1 92 ? 10.895 12.176 6.517 1.00 96.81 92 GLU A O 1
ATOM 723 N N . PRO A 1 93 ? 12.924 12.712 5.709 1.00 95.50 93 PRO A N 1
ATOM 724 C CA . PRO A 1 93 ? 13.388 11.326 5.644 1.00 95.50 93 PRO A CA 1
ATOM 725 C C . PRO A 1 93 ? 13.218 10.558 6.957 1.00 95.50 93 PRO A C 1
ATOM 727 O O . PRO A 1 93 ? 12.787 9.408 6.941 1.00 95.50 93 PRO A O 1
ATOM 730 N N . ALA A 1 94 ? 13.496 11.213 8.088 1.00 96.06 94 ALA A N 1
ATOM 731 C CA . ALA A 1 94 ? 13.344 10.618 9.412 1.00 96.06 94 ALA A CA 1
ATOM 732 C C . ALA A 1 94 ? 11.878 10.280 9.733 1.00 96.06 94 ALA A C 1
ATOM 734 O O . ALA A 1 94 ? 11.605 9.261 10.357 1.00 96.06 94 ALA A O 1
ATOM 735 N N . GLU A 1 95 ? 10.924 11.104 9.293 1.00 95.19 95 GLU A N 1
ATOM 736 C CA . GLU A 1 95 ? 9.495 10.847 9.498 1.00 95.19 95 GLU A CA 1
ATOM 737 C C . GLU A 1 95 ? 9.026 9.656 8.653 1.00 95.19 95 GLU A C 1
ATOM 739 O O . GLU A 1 95 ? 8.365 8.747 9.160 1.00 95.19 95 GLU A O 1
ATOM 744 N N . LEU A 1 96 ? 9.420 9.624 7.376 1.00 95.19 96 LEU A N 1
ATOM 745 C CA . LEU A 1 96 ? 9.097 8.522 6.472 1.00 95.19 96 LEU A CA 1
ATOM 746 C C . LEU A 1 96 ? 9.687 7.193 6.963 1.00 95.19 96 LEU A C 1
ATOM 748 O O . LEU A 1 96 ? 9.017 6.164 6.909 1.00 95.19 96 LEU A O 1
ATOM 752 N N . GLU A 1 97 ? 10.921 7.217 7.462 1.00 94.50 97 GLU A N 1
ATOM 753 C CA . GLU A 1 97 ? 11.583 6.053 8.046 1.00 94.50 97 GLU A CA 1
ATOM 754 C C . GLU A 1 97 ? 10.793 5.504 9.242 1.00 94.50 97 GLU A C 1
ATOM 756 O O . GLU A 1 97 ? 10.490 4.312 9.274 1.00 94.50 97 GLU A O 1
ATOM 761 N N . GLN A 1 98 ? 10.368 6.367 10.172 1.00 95.25 98 GLN A N 1
ATOM 762 C CA . GLN A 1 98 ? 9.542 5.956 11.315 1.00 95.25 98 GLN A CA 1
ATOM 763 C C . GLN A 1 98 ? 8.211 5.332 10.882 1.00 95.25 98 GLN A C 1
ATOM 765 O O . GLN A 1 98 ? 7.778 4.337 11.461 1.00 95.25 98 GLN A O 1
ATOM 770 N N . ILE A 1 99 ? 7.57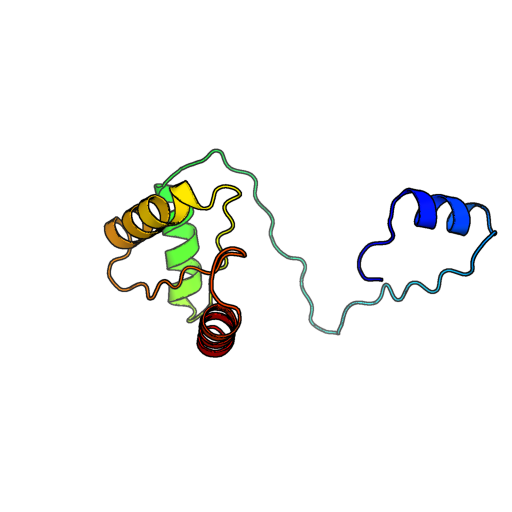4 5.876 9.843 1.00 95.12 99 ILE A N 1
ATOM 771 C CA . ILE A 1 99 ? 6.331 5.321 9.293 1.00 95.12 99 ILE A CA 1
ATOM 772 C C . ILE A 1 99 ? 6.558 3.925 8.713 1.00 95.12 99 ILE A C 1
ATOM 774 O O . ILE A 1 99 ? 5.759 3.026 8.968 1.00 95.12 99 ILE A O 1
ATOM 778 N N . ILE A 1 100 ? 7.639 3.734 7.955 1.00 93.44 100 ILE A N 1
ATOM 779 C CA . ILE A 1 100 ? 7.971 2.436 7.361 1.00 93.44 100 ILE A CA 1
ATOM 780 C C . ILE A 1 100 ? 8.285 1.414 8.459 1.00 93.44 100 ILE A C 1
ATOM 782 O O . ILE A 1 100 ? 7.744 0.313 8.422 1.00 93.44 100 ILE A O 1
ATOM 786 N N . PHE A 1 101 ? 9.091 1.776 9.463 1.00 93.50 101 PHE A N 1
ATOM 787 C CA . PHE A 1 101 ? 9.390 0.888 10.592 1.00 93.50 101 PHE A CA 1
ATOM 788 C C . PHE A 1 101 ? 8.161 0.560 11.437 1.00 93.50 101 PHE A C 1
ATOM 790 O O . PHE A 1 101 ? 8.036 -0.563 11.903 1.00 93.50 101 PHE A O 1
ATOM 797 N N . GLY A 1 102 ? 7.245 1.511 11.628 1.00 92.69 102 GLY A N 1
ATOM 798 C CA . GLY A 1 102 ? 5.992 1.266 12.342 1.00 92.69 102 GLY A CA 1
ATOM 799 C C . GLY A 1 102 ? 4.986 0.419 11.556 1.00 92.69 102 GLY A C 1
ATOM 800 O O . GLY A 1 102 ? 4.012 -0.059 12.141 1.00 92.69 102 GLY A O 1
ATOM 801 N N . PHE A 1 103 ? 5.192 0.260 10.245 1.00 91.44 103 PHE A N 1
ATOM 802 C CA . PHE A 1 103 ? 4.350 -0.558 9.381 1.00 91.44 103 PHE A CA 1
ATOM 803 C C . PHE A 1 103 ? 4.840 -2.004 9.263 1.00 91.44 103 PHE A C 1
ATOM 805 O O . PHE A 1 103 ? 4.008 -2.861 9.016 1.00 91.44 103 PHE A O 1
ATOM 812 N N . VAL A 1 104 ? 6.136 -2.293 9.415 1.00 82.06 104 VAL A N 1
ATOM 813 C CA . VAL A 1 104 ? 6.708 -3.651 9.255 1.00 82.06 104 VAL A CA 1
ATOM 814 C C . VAL A 1 104 ? 6.716 -4.436 10.564 1.00 82.06 104 VAL A C 1
ATOM 816 O O . VAL A 1 104 ? 6.972 -3.831 11.626 1.00 82.06 104 VAL A O 1
#

Mean predicted aligned error: 8.11 Å

Organism: NCBI:txid319939

Foldseek 3Di:
DVDDDPVRVVCVVVVVDDDDDDPDDPPPDDDDDDDDDDDDLVVVLVVVVVQVVVVHADDDDDPDPVCVVVVVVSNCVSPVPDDDDDADPVDDPVVNVVSVVVRD

InterPro domains:
  IPR027417 P-loop containing nucleoside triphosphate hydrolase [G3DSA:3.40.50.300] (1-24)
  IPR027417 P-loop containing nucleoside triphosphate hydrolase [G3DSA:3.40.50.300] (25-103)
  IPR027417 P-loop containing nucleoside triphosphate hydrolase [SSF52540] (1-103)
  IPR047112 ATP-dependent DNA helicase RecG/Transcription-repair-coupling factor [PTHR47964] (1-103)